Protein AF-A0A3C0U6J9-F1 (afdb_monomer)

Sequence (118 aa):
SAQNDAQARVYGFDSRINGEFVQGTDSWFTFSLFNAQERILDNEDWFARPSDTRYNFAVYFQDYLPKDPSVRMSLTLMVSGGFPFGPDGTGDGIALPEQRVFRAPPYRRADIGFIKVM

Structure (mmCIF, N/CA/C/O backbone):
data_AF-A0A3C0U6J9-F1
#
_entry.id   AF-A0A3C0U6J9-F1
#
loop_
_atom_site.group_PDB
_atom_site.id
_atom_site.type_symbol
_atom_site.label_atom_id
_atom_site.label_alt_id
_atom_site.label_comp_id
_atom_site.label_asym_id
_atom_site.label_entity_id
_atom_site.label_seq_id
_atom_site.pdbx_PDB_ins_code
_atom_site.Cartn_x
_atom_site.Cartn_y
_atom_site.Cartn_z
_atom_site.occupancy
_atom_site.B_iso_or_equiv
_atom_site.auth_seq_id
_atom_site.auth_comp_id
_atom_site.auth_asym_id
_atom_site.auth_atom_id
_atom_site.pdbx_PDB_model_num
ATOM 1 N N . SER A 1 1 ? 27.346 -14.708 -18.385 1.00 47.72 1 SER A N 1
ATOM 2 C CA . SER A 1 1 ? 27.543 -13.565 -17.469 1.00 47.72 1 SER A CA 1
ATOM 3 C C . SER A 1 1 ? 26.217 -12.841 -17.346 1.00 47.72 1 SER A C 1
ATOM 5 O O . SER A 1 1 ? 25.531 -12.732 -18.350 1.00 47.72 1 SER A O 1
ATOM 7 N N . ALA A 1 2 ? 25.819 -12.404 -16.151 1.00 52.16 2 ALA A N 1
ATOM 8 C CA . ALA A 1 2 ? 24.679 -11.498 -16.004 1.00 52.16 2 ALA A CA 1
ATOM 9 C C . ALA A 1 2 ? 25.207 -10.064 -16.136 1.00 52.16 2 ALA A C 1
ATOM 11 O O . ALA A 1 2 ? 26.132 -9.696 -15.410 1.00 52.16 2 ALA A O 1
ATOM 12 N N . GLN A 1 3 ? 24.691 -9.304 -17.098 1.00 74.88 3 GLN A N 1
ATOM 13 C CA . GLN A 1 3 ? 25.006 -7.887 -17.265 1.00 74.88 3 GLN A CA 1
ATOM 14 C C . GLN A 1 3 ? 23.917 -7.052 -16.577 1.00 74.88 3 GLN A C 1
ATOM 16 O O . GLN A 1 3 ? 22.768 -7.479 -16.455 1.00 74.88 3 GLN A O 1
ATOM 21 N N . ASN A 1 4 ? 24.309 -5.913 -16.005 1.00 80.31 4 ASN A N 1
ATOM 22 C CA . ASN A 1 4 ? 23.374 -4.996 -15.363 1.00 80.31 4 ASN A CA 1
ATOM 23 C C . ASN A 1 4 ? 22.830 -4.030 -16.418 1.00 80.31 4 ASN A C 1
ATOM 25 O O . ASN A 1 4 ? 23.408 -2.965 -16.621 1.00 80.31 4 ASN A O 1
ATOM 29 N N . ASP A 1 5 ? 21.735 -4.423 -17.065 1.00 86.56 5 ASP A N 1
ATOM 30 C CA . ASP A 1 5 ? 21.223 -3.754 -18.269 1.00 86.56 5 ASP A CA 1
ATOM 31 C C . ASP A 1 5 ? 19.989 -2.878 -18.001 1.00 86.56 5 ASP A C 1
ATOM 33 O O . ASP A 1 5 ? 19.292 -2.475 -18.931 1.00 86.56 5 ASP A O 1
ATOM 37 N N . ALA A 1 6 ? 19.690 -2.562 -16.735 1.00 88.12 6 ALA A N 1
ATOM 38 C CA . ALA A 1 6 ? 18.518 -1.768 -16.375 1.00 88.12 6 ALA A CA 1
ATOM 39 C C . ALA A 1 6 ? 18.773 -0.778 -15.230 1.00 88.12 6 ALA A C 1
ATOM 41 O O . ALA A 1 6 ? 19.563 -1.014 -14.317 1.00 88.12 6 ALA A O 1
ATOM 42 N N . GLN A 1 7 ? 18.034 0.332 -15.247 1.00 93.12 7 GLN A N 1
ATOM 43 C CA . GLN A 1 7 ? 18.007 1.331 -14.182 1.00 93.12 7 GLN A CA 1
ATOM 44 C C . GLN A 1 7 ? 16.586 1.471 -13.632 1.00 93.12 7 GLN A C 1
ATOM 46 O O . GLN A 1 7 ? 15.626 1.558 -14.394 1.00 93.12 7 GLN A O 1
ATOM 51 N N . ALA A 1 8 ? 16.445 1.541 -12.307 1.00 93.56 8 ALA A N 1
ATOM 52 C CA . ALA A 1 8 ? 15.163 1.736 -11.634 1.00 93.56 8 ALA A CA 1
ATOM 53 C C . ALA A 1 8 ? 15.136 3.046 -10.838 1.00 93.56 8 ALA A C 1
ATOM 55 O O . ALA A 1 8 ? 16.164 3.497 -10.330 1.00 93.56 8 ALA A O 1
ATOM 56 N N . ARG A 1 9 ? 13.946 3.642 -10.704 1.00 95.56 9 ARG A N 1
ATOM 57 C CA . ARG A 1 9 ? 13.698 4.796 -9.831 1.00 95.56 9 ARG A CA 1
ATOM 58 C C . ARG A 1 9 ? 12.346 4.683 -9.141 1.00 95.56 9 ARG A C 1
ATOM 60 O O . ARG A 1 9 ? 11.375 4.207 -9.731 1.00 95.56 9 ARG A O 1
ATOM 67 N N . VAL A 1 10 ? 12.288 5.161 -7.903 1.00 97.50 10 VAL A N 1
ATOM 68 C CA . VAL A 1 10 ? 11.056 5.254 -7.119 1.00 97.50 10 VAL A CA 1
ATOM 69 C C . VAL A 1 10 ? 11.006 6.624 -6.466 1.00 97.50 10 VAL A C 1
ATOM 71 O O . VAL A 1 10 ? 12.003 7.081 -5.911 1.00 97.50 10 VAL A O 1
ATOM 74 N N . TYR A 1 11 ? 9.859 7.282 -6.545 1.00 97.81 11 TYR A N 1
ATOM 75 C CA . TYR A 1 11 ? 9.621 8.564 -5.892 1.00 97.81 11 TYR A CA 1
ATOM 76 C C . TYR A 1 11 ? 8.159 8.654 -5.466 1.00 97.81 11 TYR A C 1
ATOM 78 O O . TYR A 1 11 ? 7.286 8.049 -6.087 1.00 97.81 11 TYR A O 1
ATOM 86 N N . GLY A 1 12 ? 7.881 9.392 -4.396 1.00 97.50 12 GLY A N 1
ATOM 87 C CA . GLY A 1 12 ? 6.530 9.496 -3.866 1.00 97.50 12 GLY A CA 1
ATOM 88 C C . GLY A 1 12 ? 6.460 10.142 -2.492 1.00 97.50 12 GLY A C 1
ATOM 89 O O . GLY A 1 12 ? 7.460 10.607 -1.948 1.00 97.50 12 GLY A O 1
ATOM 90 N N . PHE A 1 13 ? 5.249 10.140 -1.956 1.00 98.12 13 PHE A N 1
ATOM 91 C CA . PHE A 1 13 ? 4.894 10.539 -0.609 1.00 98.12 13 PHE A CA 1
ATOM 92 C C . PHE A 1 13 ? 4.379 9.320 0.158 1.00 98.12 13 PHE A C 1
ATOM 94 O O . PHE A 1 13 ? 3.562 8.559 -0.361 1.00 98.12 13 PHE A O 1
ATOM 101 N N . ASP A 1 14 ? 4.830 9.161 1.395 1.00 97.31 14 ASP A N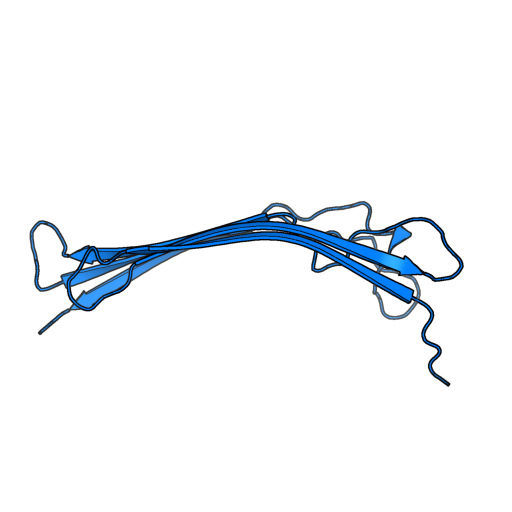 1
ATOM 102 C CA . ASP A 1 14 ? 4.374 8.119 2.308 1.00 97.31 14 ASP A CA 1
ATOM 103 C C . ASP A 1 14 ? 4.192 8.718 3.700 1.00 97.31 14 ASP A C 1
ATOM 105 O O . ASP A 1 14 ? 5.052 9.455 4.189 1.00 97.31 14 ASP A O 1
ATOM 109 N N . SER A 1 15 ? 3.047 8.449 4.320 1.00 97.88 15 SER A N 1
ATOM 110 C CA . SER A 1 15 ? 2.728 8.958 5.646 1.00 97.88 15 SER A CA 1
ATOM 111 C C . SER A 1 15 ? 1.909 7.959 6.449 1.00 97.88 15 SER A C 1
ATOM 113 O O . SER A 1 15 ? 1.004 7.293 5.937 1.00 97.88 15 SER A O 1
ATOM 115 N N . ARG A 1 16 ? 2.204 7.911 7.749 1.00 97.31 16 ARG A N 1
ATOM 116 C CA . ARG A 1 16 ? 1.438 7.196 8.764 1.00 97.31 16 ARG A CA 1
ATOM 117 C C . ARG A 1 16 ? 1.148 8.129 9.928 1.00 97.31 16 ARG A C 1
ATOM 119 O O . ARG A 1 16 ? 2.059 8.750 10.470 1.00 97.31 16 ARG A O 1
ATOM 126 N N . ILE A 1 17 ? -0.108 8.157 10.345 1.00 96.44 17 ILE A N 1
ATOM 127 C CA . ILE A 1 17 ? -0.562 8.830 11.559 1.00 96.44 17 ILE A CA 1
ATOM 128 C C . ILE A 1 17 ? -1.062 7.751 12.514 1.00 96.44 17 ILE A C 1
ATOM 130 O O . ILE A 1 17 ? -1.817 6.870 12.105 1.00 96.44 17 ILE A O 1
ATOM 134 N N . ASN A 1 18 ? -0.637 7.817 13.772 1.00 95.81 18 ASN A N 1
ATOM 135 C CA . ASN A 1 18 ? -1.078 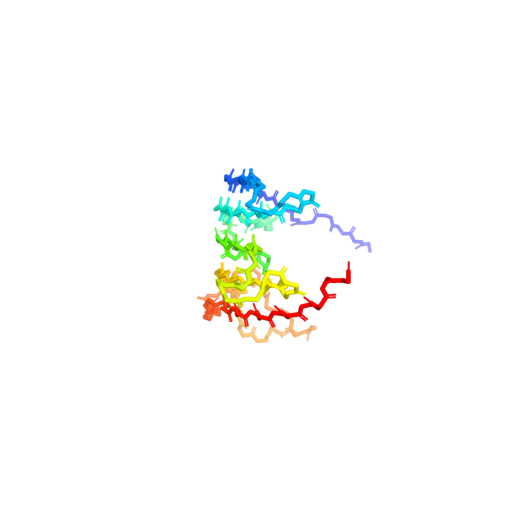6.907 14.826 1.00 95.81 18 ASN A CA 1
ATOM 136 C C . ASN A 1 18 ? -1.915 7.683 15.847 1.00 95.81 18 ASN A C 1
ATOM 138 O O . ASN A 1 18 ? -1.680 8.873 16.067 1.00 95.81 18 ASN A O 1
ATOM 142 N N . GLY A 1 19 ? -2.881 7.008 16.457 1.00 92.25 19 GLY A N 1
ATOM 143 C CA . GLY A 1 19 ? -3.731 7.557 17.503 1.00 92.25 19 GLY A CA 1
ATOM 144 C C . GLY A 1 19 ? -4.233 6.462 18.433 1.00 92.25 19 GLY A C 1
ATOM 145 O O . GLY A 1 19 ? -4.471 5.331 18.015 1.00 92.25 19 GLY A O 1
ATOM 146 N N . GLU A 1 20 ? -4.409 6.812 19.697 1.00 92.25 20 GLU A N 1
ATOM 147 C CA . GLU A 1 20 ? -4.858 5.907 20.748 1.00 92.25 20 GLU A CA 1
ATOM 148 C C . GLU A 1 20 ? -6.321 6.230 21.082 1.00 92.25 20 GLU A C 1
ATOM 150 O O . GLU A 1 20 ? -6.612 7.198 21.782 1.00 92.25 20 GLU A O 1
ATOM 155 N N . PHE A 1 21 ? -7.256 5.454 20.528 1.00 84.06 21 PHE A N 1
ATOM 156 C CA . PHE A 1 21 ? -8.696 5.591 20.818 1.00 84.06 21 PHE A CA 1
ATOM 157 C C . PHE A 1 21 ? -9.134 4.684 21.973 1.00 84.06 21 PHE A C 1
ATOM 159 O O . PHE A 1 21 ? -10.101 4.973 22.672 1.00 84.06 21 PHE A O 1
ATOM 166 N N . VAL A 1 22 ? -8.377 3.609 22.202 1.00 81.62 22 VAL A N 1
ATOM 167 C CA . VAL A 1 22 ? -8.500 2.697 23.337 1.00 81.62 22 VAL A CA 1
ATOM 168 C C . VAL A 1 22 ? -7.177 2.707 24.078 1.00 81.62 22 VAL A C 1
ATOM 170 O O . VAL A 1 22 ? -6.133 2.497 23.465 1.00 81.62 22 VAL A O 1
ATOM 173 N N . GLN A 1 23 ? -7.224 2.908 25.395 1.00 79.94 23 GLN A N 1
ATOM 174 C CA . GLN A 1 23 ? -6.010 3.013 26.194 1.00 79.94 23 GLN A CA 1
ATOM 175 C C . GLN A 1 23 ? -5.119 1.765 26.052 1.00 79.94 23 GLN A C 1
ATOM 177 O O . GLN A 1 23 ? -5.587 0.629 26.177 1.00 79.94 23 GLN A O 1
ATOM 182 N N . GLY A 1 24 ? -3.831 1.984 25.799 1.00 80.50 24 GLY A N 1
ATOM 183 C CA . GLY A 1 24 ? -2.819 0.960 25.571 1.00 80.50 24 GLY A CA 1
ATOM 184 C C . GLY A 1 24 ? -2.943 0.258 24.220 1.00 80.50 24 GLY A C 1
ATOM 185 O O . GLY A 1 24 ? -2.490 -0.879 24.087 1.00 80.50 24 GLY A O 1
ATOM 186 N N . THR A 1 25 ? -3.629 0.846 23.237 1.00 85.06 25 THR A N 1
ATOM 187 C CA . THR A 1 25 ? -3.882 0.206 21.942 1.00 85.06 25 THR A CA 1
ATOM 188 C C . THR A 1 25 ? -3.845 1.206 20.785 1.00 85.06 25 THR A C 1
ATOM 190 O O . THR A 1 25 ? -4.685 2.098 20.677 1.00 85.06 25 THR A O 1
ATOM 193 N N . ASP A 1 26 ? -2.909 0.990 19.859 1.00 89.31 26 ASP A N 1
ATOM 194 C CA . ASP A 1 26 ? -2.730 1.861 18.700 1.00 89.31 26 ASP A CA 1
ATOM 195 C C . ASP A 1 26 ? -3.765 1.593 17.601 1.00 89.31 26 ASP A C 1
ATOM 197 O O . ASP A 1 26 ? -4.010 0.456 17.176 1.00 89.31 26 ASP A O 1
ATOM 201 N N . SER A 1 27 ? -4.334 2.680 17.094 1.00 95.06 27 SER A N 1
ATOM 202 C CA . SER A 1 27 ? -4.960 2.762 15.778 1.00 95.06 27 SER A CA 1
ATOM 203 C C . SER A 1 27 ? -4.059 3.565 14.850 1.00 95.06 27 SER A C 1
ATOM 205 O O . SER A 1 27 ? -3.329 4.458 15.284 1.00 95.06 27 SER A O 1
ATOM 207 N N . TRP A 1 28 ? -4.107 3.271 13.557 1.00 96.31 28 TRP A N 1
ATOM 208 C CA . TRP A 1 28 ? -3.283 3.963 12.580 1.00 96.31 28 TRP A CA 1
ATOM 209 C C . TRP A 1 28 ? -4.005 4.180 11.260 1.00 96.31 28 TRP A C 1
ATOM 211 O O . TRP A 1 28 ? -4.871 3.416 10.838 1.00 96.31 28 TRP A O 1
ATOM 221 N N . PHE A 1 29 ? -3.595 5.245 10.591 1.00 97.00 29 PHE A N 1
ATOM 222 C CA . PHE A 1 29 ? -4.016 5.617 9.256 1.00 97.00 29 PHE A CA 1
ATOM 223 C C . PHE A 1 29 ? -2.767 5.791 8.397 1.00 97.00 29 PHE A C 1
ATOM 225 O O . PHE A 1 29 ? -1.842 6.506 8.785 1.00 97.00 29 PHE A O 1
ATOM 232 N N . THR A 1 30 ? -2.725 5.143 7.238 1.00 97.81 30 THR A N 1
ATOM 233 C CA . THR A 1 30 ? -1.635 5.273 6.268 1.00 97.81 30 THR A CA 1
ATOM 234 C C . THR A 1 30 ? -2.143 5.754 4.928 1.00 97.81 30 THR A C 1
ATOM 236 O O . THR A 1 30 ? -3.158 5.266 4.425 1.00 97.81 30 THR A O 1
ATOM 239 N N . PHE A 1 31 ? -1.367 6.646 4.324 1.00 97.38 31 PHE A N 1
ATOM 240 C CA . PHE A 1 31 ? -1.550 7.096 2.958 1.00 97.38 31 PHE A CA 1
ATOM 241 C C . PHE A 1 31 ? -0.201 7.153 2.240 1.00 97.38 31 PHE A C 1
ATOM 243 O O . PHE A 1 31 ? 0.727 7.822 2.695 1.00 97.38 31 PHE A O 1
ATOM 250 N N . SER A 1 32 ? -0.138 6.495 1.089 1.00 98.00 32 SER A N 1
ATOM 251 C CA . SER A 1 32 ? 1.027 6.452 0.214 1.00 98.00 32 SER A CA 1
ATOM 252 C C . SER A 1 32 ? 0.603 6.776 -1.216 1.00 98.00 32 SER A C 1
ATOM 254 O O . SER A 1 32 ? -0.389 6.240 -1.715 1.00 98.00 32 SER A O 1
ATOM 256 N N . LEU A 1 33 ? 1.386 7.603 -1.901 1.00 97.94 33 LEU A N 1
ATOM 257 C CA . LEU A 1 33 ? 1.277 7.895 -3.328 1.00 97.94 33 LEU A CA 1
ATOM 258 C C . LEU A 1 33 ? 2.684 7.864 -3.923 1.00 97.94 33 LEU A C 1
ATOM 260 O O . LEU A 1 33 ? 3.528 8.665 -3.538 1.00 97.94 33 LEU A O 1
ATOM 264 N N . PHE A 1 34 ? 2.959 6.960 -4.853 1.00 97.62 34 PHE A N 1
ATOM 265 C CA . PHE A 1 34 ? 4.306 6.779 -5.388 1.00 97.62 34 PHE A CA 1
ATOM 266 C C . PHE A 1 34 ? 4.295 6.329 -6.844 1.00 97.62 34 PHE A C 1
ATOM 268 O O . PHE A 1 34 ? 3.294 5.847 -7.361 1.00 97.62 34 PHE A O 1
ATOM 275 N N . ASN A 1 35 ? 5.437 6.465 -7.505 1.00 97.31 35 ASN A N 1
ATOM 276 C CA . ASN A 1 35 ? 5.697 5.882 -8.808 1.00 97.31 35 ASN A CA 1
ATOM 277 C C . ASN A 1 35 ? 6.945 5.015 -8.727 1.00 97.31 35 ASN A C 1
ATOM 279 O O . ASN A 1 35 ? 7.992 5.481 -8.283 1.00 97.31 35 ASN A O 1
ATOM 283 N N . ALA A 1 36 ? 6.834 3.769 -9.183 1.00 96.69 36 ALA A N 1
ATOM 284 C CA . ALA A 1 36 ? 7.966 2.862 -9.338 1.00 96.69 36 ALA A CA 1
ATOM 285 C C . ALA A 1 36 ? 8.188 2.545 -10.821 1.00 96.69 36 ALA A C 1
ATOM 287 O O . ALA A 1 36 ? 7.315 1.990 -11.490 1.00 96.69 36 ALA A O 1
ATOM 288 N N . GLN A 1 37 ? 9.359 2.895 -11.346 1.00 95.62 37 GLN A N 1
ATOM 289 C CA . GLN A 1 37 ? 9.663 2.772 -12.769 1.00 95.62 37 GLN A CA 1
ATOM 290 C C . GLN A 1 37 ? 11.010 2.095 -13.007 1.00 95.62 37 GLN A C 1
ATOM 292 O O . GLN A 1 37 ? 11.918 2.173 -12.179 1.00 95.62 37 GLN A O 1
ATOM 297 N N . GLU A 1 38 ? 11.145 1.470 -14.169 1.00 93.56 38 GLU A N 1
ATOM 298 C CA . GLU A 1 38 ? 12.402 0.951 -14.701 1.00 93.56 38 GLU A CA 1
ATOM 299 C C . GLU A 1 38 ? 12.582 1.317 -16.165 1.00 93.56 38 GLU A C 1
ATOM 301 O O . GLU A 1 38 ? 11.607 1.555 -16.875 1.00 93.56 38 GLU A O 1
ATOM 306 N N . ARG A 1 39 ? 13.834 1.319 -16.607 1.00 91.50 39 ARG A N 1
ATOM 307 C CA . ARG A 1 39 ? 14.211 1.395 -18.013 1.00 91.50 39 ARG A CA 1
ATOM 308 C C . ARG A 1 39 ? 15.361 0.441 -18.301 1.00 91.50 39 ARG A C 1
ATOM 310 O O . ARG A 1 39 ? 16.195 0.204 -17.426 1.00 91.50 39 ARG A O 1
ATOM 317 N N . ILE A 1 40 ? 15.407 -0.068 -19.522 1.00 89.25 40 ILE A N 1
ATOM 318 C CA . ILE A 1 40 ? 16.559 -0.799 -20.064 1.00 89.25 40 ILE A CA 1
ATOM 319 C C . ILE A 1 40 ? 17.606 0.248 -20.475 1.00 89.25 40 ILE A C 1
ATOM 321 O O . ILE A 1 40 ? 17.219 1.308 -20.953 1.00 89.25 40 ILE A O 1
ATOM 325 N N . LEU A 1 41 ? 18.905 0.014 -20.256 1.00 85.81 41 LEU A N 1
ATOM 326 C CA . LEU A 1 41 ? 19.948 1.042 -20.447 1.00 85.81 41 LEU A CA 1
ATOM 327 C C . LEU A 1 41 ? 20.034 1.584 -21.886 1.00 85.81 41 LEU A C 1
ATOM 329 O O . LEU A 1 41 ? 20.346 2.761 -22.056 1.00 85.81 41 LEU A O 1
ATOM 333 N N . ASP A 1 42 ? 19.688 0.767 -22.882 1.00 83.94 42 ASP A N 1
ATOM 334 C CA . ASP A 1 42 ? 19.639 1.148 -24.303 1.00 83.94 42 ASP A CA 1
ATOM 335 C C . ASP A 1 42 ? 18.311 1.819 -24.714 1.00 83.94 42 ASP A C 1
ATOM 337 O O . ASP A 1 42 ? 18.102 2.133 -25.885 1.00 83.94 42 ASP A O 1
ATOM 341 N N . ASN A 1 43 ? 17.398 2.036 -23.761 1.00 81.88 43 ASN A N 1
ATOM 342 C CA . ASN A 1 43 ? 16.107 2.684 -23.964 1.00 81.88 43 ASN A CA 1
ATOM 343 C C . ASN A 1 43 ? 15.977 3.937 -23.069 1.00 81.88 43 ASN A C 1
ATOM 345 O O . ASN A 1 43 ? 16.368 3.958 -21.898 1.00 81.88 43 ASN A O 1
ATOM 349 N N . GLU A 1 44 ? 15.414 5.014 -23.615 1.00 85.31 44 GLU A N 1
ATOM 350 C CA . GLU A 1 44 ? 15.149 6.246 -22.863 1.00 85.31 44 GLU A CA 1
ATOM 351 C C . GLU A 1 44 ? 13.821 6.198 -22.088 1.00 85.31 44 GLU A C 1
ATOM 353 O O . GLU A 1 44 ? 13.660 6.916 -21.094 1.00 85.31 44 GLU A O 1
ATOM 358 N N . ASP A 1 45 ? 12.898 5.320 -22.490 1.00 91.81 45 ASP A N 1
ATOM 359 C CA . ASP A 1 45 ? 11.558 5.224 -21.922 1.00 91.81 45 ASP A CA 1
ATOM 360 C C . ASP A 1 45 ? 11.535 4.552 -20.543 1.00 91.81 45 ASP A C 1
ATOM 362 O O . ASP A 1 45 ? 12.194 3.543 -20.285 1.00 91.81 45 ASP A O 1
ATOM 366 N N . TRP A 1 46 ? 10.708 5.104 -19.650 1.00 93.69 46 TRP A N 1
ATOM 367 C CA . TRP A 1 46 ? 10.476 4.573 -18.307 1.00 93.69 46 TRP A CA 1
ATOM 368 C C . TRP A 1 46 ? 9.145 3.835 -18.230 1.00 93.69 46 TRP A C 1
ATOM 370 O O . TRP A 1 46 ? 8.073 4.428 -18.362 1.00 93.69 46 TRP A O 1
ATOM 380 N N . PHE A 1 47 ? 9.209 2.557 -17.888 1.00 93.62 47 PHE A N 1
ATOM 381 C CA . PHE A 1 47 ? 8.057 1.677 -17.765 1.00 93.62 47 PHE A CA 1
ATOM 382 C C . PHE A 1 47 ? 7.716 1.416 -16.303 1.00 93.62 47 PHE A C 1
ATOM 384 O O . PHE A 1 47 ? 8.586 1.358 -15.434 1.00 93.62 47 PHE A O 1
ATOM 391 N N . ALA A 1 48 ? 6.427 1.258 -16.008 1.00 94.00 48 ALA A N 1
ATOM 392 C CA . ALA A 1 48 ? 5.975 0.979 -14.652 1.00 94.00 48 ALA A CA 1
ATOM 393 C C . ALA A 1 48 ? 6.417 -0.426 -14.210 1.00 94.00 48 ALA A C 1
ATOM 395 O O . ALA A 1 48 ? 6.188 -1.417 -14.911 1.00 94.00 48 ALA A O 1
ATOM 396 N N . ARG A 1 49 ? 7.026 -0.523 -13.026 1.00 93.19 49 ARG A N 1
ATOM 397 C CA . ARG A 1 49 ? 7.393 -1.803 -12.399 1.00 93.19 49 ARG A CA 1
ATOM 398 C C . ARG A 1 49 ? 6.138 -2.581 -11.990 1.00 93.19 49 ARG A C 1
ATOM 400 O O . ARG A 1 49 ? 5.151 -1.946 -11.632 1.00 93.19 49 ARG A O 1
ATOM 407 N N . PRO A 1 50 ? 6.170 -3.922 -11.881 1.00 91.25 50 PRO A N 1
ATOM 408 C CA . PRO A 1 50 ? 5.039 -4.679 -11.329 1.00 91.25 50 PRO A CA 1
ATOM 409 C C . PRO A 1 50 ? 4.688 -4.266 -9.887 1.00 91.25 50 PRO A C 1
ATOM 411 O O . PRO A 1 50 ? 3.564 -4.439 -9.440 1.00 91.25 50 PRO A O 1
ATOM 414 N N . SER A 1 51 ? 5.633 -3.665 -9.158 1.00 92.88 51 SER A N 1
ATOM 415 C CA . SER A 1 51 ? 5.424 -3.094 -7.823 1.00 92.88 51 SER A CA 1
ATOM 416 C C . SER A 1 51 ? 4.793 -1.692 -7.821 1.00 92.88 51 SER A C 1
ATOM 418 O O . SER A 1 51 ? 4.545 -1.141 -6.752 1.00 92.88 51 SER A O 1
ATOM 420 N N . ASP A 1 52 ? 4.565 -1.075 -8.983 1.00 95.94 52 ASP A N 1
ATOM 421 C CA . ASP A 1 52 ? 3.954 0.250 -9.106 1.00 95.94 52 ASP A CA 1
ATOM 422 C C . ASP A 1 52 ? 2.445 0.165 -8.879 1.00 95.94 52 ASP A C 1
ATOM 424 O O . ASP A 1 52 ? 1.679 0.140 -9.835 1.00 95.94 52 ASP A O 1
ATOM 428 N N . THR A 1 53 ? 1.978 0.127 -7.631 1.00 95.81 53 THR A N 1
ATOM 429 C CA . THR A 1 53 ? 0.532 0.189 -7.335 1.00 95.81 53 THR A CA 1
ATOM 430 C C . THR A 1 53 ? -0.016 1.616 -7.340 1.00 95.81 53 THR A C 1
ATOM 432 O O . THR A 1 53 ? -1.223 1.807 -7.231 1.00 95.81 53 THR A O 1
ATOM 435 N N . ARG A 1 54 ? 0.841 2.629 -7.521 1.00 96.19 54 ARG A N 1
ATOM 436 C CA . ARG A 1 54 ? 0.556 4.076 -7.513 1.00 96.19 54 ARG A CA 1
ATOM 437 C C . ARG A 1 54 ? 0.111 4.658 -6.182 1.00 96.19 54 ARG A C 1
ATOM 439 O O . ARG A 1 54 ? 0.548 5.745 -5.832 1.00 96.19 54 ARG A O 1
ATOM 446 N N . TYR A 1 55 ? -0.764 3.979 -5.456 1.00 97.56 55 TYR A N 1
ATOM 447 C CA . TYR A 1 55 ? -1.268 4.447 -4.175 1.00 97.56 55 TYR A CA 1
ATOM 448 C C . TYR A 1 55 ? -1.580 3.291 -3.229 1.00 97.56 55 TYR A C 1
ATOM 450 O O . TYR A 1 55 ? -1.886 2.176 -3.661 1.00 97.56 55 TYR A O 1
ATOM 458 N N . ASN A 1 56 ? -1.544 3.587 -1.935 1.00 97.50 56 ASN A N 1
ATOM 459 C CA . ASN A 1 56 ? -1.993 2.707 -0.867 1.00 97.50 56 ASN A CA 1
ATOM 460 C C . ASN A 1 56 ? -2.675 3.544 0.220 1.00 97.50 56 ASN A C 1
ATOM 462 O O . ASN A 1 56 ? -2.131 4.542 0.684 1.00 97.50 56 ASN A O 1
ATOM 466 N N . PHE A 1 57 ? -3.874 3.136 0.610 1.00 97.88 57 PHE A N 1
ATOM 467 C CA . PHE A 1 57 ? -4.598 3.661 1.753 1.00 97.88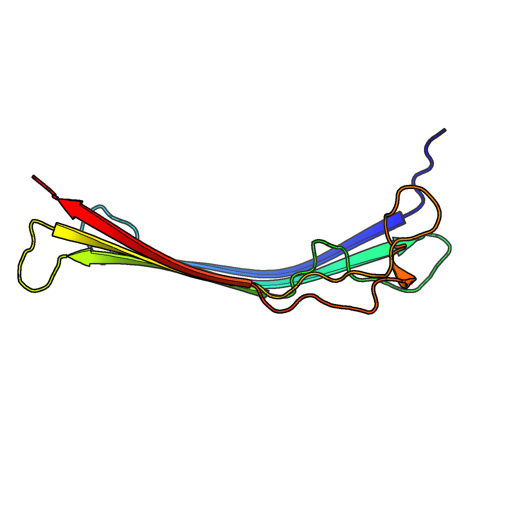 57 PHE A CA 1
ATOM 468 C C . PHE A 1 57 ? -4.916 2.496 2.674 1.00 97.88 57 PHE A C 1
ATOM 470 O O . PHE A 1 57 ? -5.508 1.508 2.235 1.00 97.88 57 PHE A O 1
ATOM 477 N N . ALA A 1 58 ? -4.583 2.620 3.952 1.00 97.75 58 ALA A N 1
ATOM 478 C CA . ALA A 1 58 ? -5.006 1.635 4.928 1.00 97.75 58 ALA A CA 1
ATOM 479 C C . ALA A 1 58 ? -5.345 2.285 6.264 1.00 97.75 58 ALA A C 1
ATOM 481 O O . ALA A 1 58 ? -4.750 3.280 6.675 1.00 97.75 58 ALA A O 1
ATOM 482 N N . VAL A 1 59 ? -6.342 1.717 6.923 1.00 97.62 59 VAL A N 1
ATOM 483 C CA . VAL A 1 59 ? -6.829 2.145 8.227 1.00 97.62 59 VAL A CA 1
ATOM 484 C C . VAL A 1 59 ? -6.883 0.923 9.109 1.00 97.62 59 VAL A C 1
ATOM 486 O O . VAL A 1 59 ? -7.419 -0.107 8.705 1.00 97.62 59 VAL A O 1
ATOM 489 N N . TYR A 1 60 ? -6.366 1.056 10.316 1.00 96.81 60 TYR A N 1
ATOM 490 C CA . TYR A 1 60 ? -6.568 0.109 11.388 1.00 96.81 60 TYR A CA 1
ATOM 491 C C . TYR A 1 60 ? -7.116 0.865 12.585 1.00 96.81 60 TYR A C 1
ATOM 493 O O . TYR A 1 60 ? -6.466 1.768 13.107 1.00 96.81 60 TYR A O 1
ATOM 501 N N . PHE A 1 61 ? -8.329 0.520 12.985 1.00 95.62 61 PHE A N 1
ATOM 502 C CA . PHE A 1 61 ? -9.063 1.202 14.034 1.00 95.62 61 PHE A CA 1
ATOM 503 C C . PHE A 1 61 ? -9.507 0.203 15.092 1.00 95.62 61 PHE A C 1
ATOM 505 O O . PHE A 1 61 ? -9.949 -0.897 14.760 1.00 95.62 61 PHE A O 1
ATOM 512 N N . GLN A 1 62 ? -9.392 0.586 16.359 1.00 93.69 62 GLN A N 1
ATOM 513 C CA . GLN A 1 62 ? -9.818 -0.233 17.486 1.00 93.69 62 GLN A CA 1
ATOM 514 C C . GLN A 1 62 ? -10.669 0.581 18.452 1.00 93.69 62 GLN A C 1
ATOM 516 O O . GLN A 1 62 ? -10.287 1.689 18.820 1.00 93.69 62 GLN A O 1
ATOM 521 N N . ASP A 1 63 ? -11.792 0.002 18.875 1.00 92.38 63 ASP A N 1
ATOM 522 C CA . ASP A 1 63 ? -12.713 0.613 19.838 1.00 92.38 63 ASP A CA 1
ATOM 523 C C . ASP A 1 63 ? -13.416 -0.446 20.700 1.00 92.38 63 ASP A C 1
ATOM 525 O O . ASP A 1 63 ? -13.486 -1.625 20.337 1.00 92.38 63 ASP A O 1
ATOM 529 N N . TYR A 1 64 ? -13.937 -0.035 21.852 1.00 92.00 64 TYR A N 1
ATOM 530 C CA . TYR A 1 64 ? -14.823 -0.852 22.673 1.00 92.00 64 TYR A CA 1
ATOM 531 C C . TYR A 1 64 ? -16.243 -0.852 22.104 1.00 92.00 64 TYR A C 1
ATOM 533 O O . TYR A 1 64 ? -16.712 0.142 21.549 1.00 92.00 64 TYR A O 1
ATOM 541 N N . LEU A 1 65 ? -16.975 -1.960 22.259 1.00 90.12 65 LEU A N 1
ATOM 542 C CA . LEU A 1 65 ? -18.377 -1.968 21.852 1.00 90.12 65 LEU A CA 1
ATOM 543 C C . LEU A 1 65 ? -19.198 -1.012 22.737 1.00 90.12 65 LEU A C 1
ATOM 545 O O . LEU A 1 65 ? -19.131 -1.122 23.963 1.00 90.12 65 LEU A O 1
ATOM 549 N N . PRO A 1 66 ? -20.067 -0.155 22.159 1.00 84.69 66 PRO A N 1
ATOM 550 C CA . PRO A 1 66 ? -20.791 0.877 22.913 1.00 84.69 66 PRO A CA 1
ATOM 551 C C . PRO A 1 66 ? -21.628 0.373 24.099 1.00 84.69 66 PRO A C 1
ATOM 553 O O . PRO A 1 66 ? -21.941 1.141 25.003 1.00 84.69 66 PRO A O 1
ATOM 556 N N . LYS A 1 67 ? -22.041 -0.901 24.082 1.00 88.19 67 LYS A N 1
ATOM 557 C CA . LYS A 1 67 ? -22.871 -1.531 25.125 1.00 88.19 67 LYS A CA 1
ATOM 558 C C . LYS A 1 67 ? -22.158 -2.644 25.896 1.00 88.19 67 LYS A C 1
ATOM 560 O O . LYS A 1 67 ? -22.737 -3.167 26.841 1.00 88.19 67 LYS A O 1
ATOM 565 N N . ASP A 1 68 ? -20.943 -3.014 25.495 1.00 89.06 68 ASP A N 1
ATOM 566 C CA . ASP A 1 68 ? -20.141 -4.023 26.187 1.00 89.06 68 ASP A CA 1
ATOM 567 C C . ASP A 1 68 ? -18.647 -3.653 26.125 1.00 89.06 68 ASP A C 1
ATOM 569 O O . ASP A 1 68 ? -17.934 -4.096 25.221 1.00 89.06 68 ASP A O 1
ATOM 573 N N . PRO A 1 69 ? -18.148 -2.870 27.101 1.00 86.31 69 PRO A N 1
ATOM 574 C CA . PRO A 1 69 ? -16.737 -2.497 27.175 1.00 86.31 69 PRO A CA 1
ATOM 575 C C . PRO A 1 69 ? -15.782 -3.675 27.398 1.00 86.31 69 PRO A C 1
ATOM 577 O O . PRO A 1 69 ? -14.576 -3.521 27.244 1.00 86.31 69 PRO A O 1
ATOM 580 N N . SER A 1 70 ? -16.290 -4.863 27.742 1.00 91.12 70 SER A N 1
ATOM 581 C CA . SER A 1 70 ? -15.457 -6.067 27.833 1.00 91.12 70 SER A CA 1
ATOM 582 C C . SER A 1 70 ? -15.205 -6.713 26.467 1.00 91.12 70 SER A C 1
ATOM 584 O O . SER A 1 70 ? -14.508 -7.720 26.380 1.00 91.12 70 SER A O 1
ATOM 586 N N . VAL A 1 71 ? -15.743 -6.152 25.379 1.00 92.19 71 VAL A N 1
ATOM 587 C CA . VAL A 1 71 ? -15.439 -6.564 24.006 1.00 92.19 71 VAL A CA 1
ATOM 588 C C . VAL A 1 71 ? -14.790 -5.410 23.258 1.00 92.19 71 VAL A C 1
ATOM 590 O O . VAL A 1 71 ? -15.352 -4.320 23.138 1.00 92.19 71 VAL A O 1
ATOM 593 N N . ARG A 1 72 ? -13.612 -5.681 22.699 1.00 92.62 72 ARG A N 1
ATOM 594 C CA . ARG A 1 72 ? -12.910 -4.781 21.790 1.00 92.62 72 ARG A CA 1
ATOM 595 C C . ARG A 1 72 ? -13.111 -5.240 20.355 1.00 92.62 72 ARG A C 1
ATOM 597 O O . ARG A 1 72 ? -12.927 -6.418 20.049 1.00 92.62 72 ARG A O 1
ATOM 604 N N . MET A 1 73 ? -13.463 -4.305 19.487 1.00 93.31 73 MET A N 1
ATOM 605 C CA . MET A 1 73 ? -13.547 -4.500 18.048 1.00 93.31 73 MET A CA 1
ATOM 606 C C . MET A 1 73 ? -12.292 -3.938 17.380 1.00 93.31 73 MET A C 1
ATOM 608 O O . MET A 1 73 ? -11.828 -2.857 17.740 1.00 93.31 73 MET A O 1
ATOM 612 N N . SER A 1 74 ? -11.777 -4.644 16.378 1.00 95.25 74 SER A N 1
ATOM 613 C CA . SER A 1 74 ? -10.789 -4.122 15.438 1.00 95.25 74 SER A CA 1
ATOM 614 C C . SER A 1 74 ? -11.373 -4.079 14.029 1.00 95.25 74 SER A C 1
ATOM 616 O O . SER A 1 74 ? -12.057 -5.005 13.598 1.00 95.25 74 SER A O 1
ATOM 618 N N . LEU A 1 75 ? -11.114 -2.993 13.309 1.00 95.75 75 LEU A N 1
ATOM 619 C CA . LEU A 1 75 ? -11.503 -2.793 11.920 1.00 95.75 75 LEU A CA 1
ATOM 620 C C . LEU A 1 75 ? -10.251 -2.482 11.107 1.00 95.75 75 LEU A C 1
ATOM 622 O O . LEU A 1 75 ? -9.532 -1.533 11.414 1.00 95.75 75 LEU A O 1
ATOM 626 N N . THR A 1 76 ? -10.016 -3.254 10.0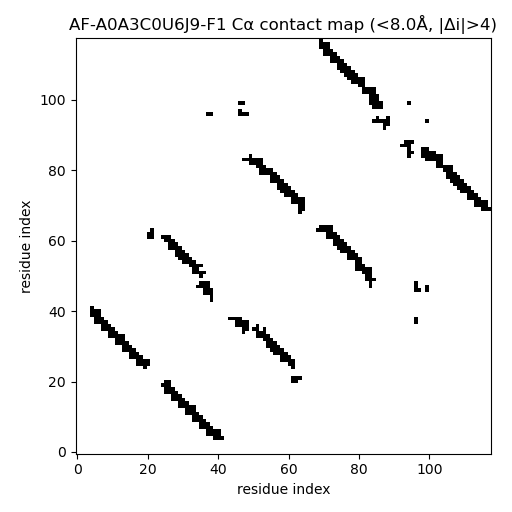51 1.00 97.56 76 THR A N 1
ATOM 627 C CA . THR A 1 76 ? -8.968 -2.974 9.067 1.00 97.56 76 THR A CA 1
ATOM 628 C C . THR A 1 76 ? -9.606 -2.692 7.721 1.00 97.56 76 THR A C 1
ATOM 630 O O . THR A 1 76 ? -10.397 -3.492 7.234 1.00 97.56 76 THR A O 1
ATOM 633 N N . LEU A 1 77 ? -9.252 -1.574 7.101 1.00 97.94 77 LEU A N 1
ATOM 634 C CA . LEU A 1 77 ? -9.636 -1.237 5.734 1.00 97.94 77 LEU A CA 1
ATOM 635 C C . LEU A 1 77 ? -8.365 -1.046 4.916 1.00 97.94 77 LEU A C 1
ATOM 637 O O . LEU A 1 77 ? -7.456 -0.353 5.360 1.00 97.94 77 LEU A O 1
ATOM 641 N N . MET A 1 78 ? -8.294 -1.634 3.724 1.00 98.00 78 MET A N 1
ATOM 642 C CA . MET A 1 78 ? -7.165 -1.465 2.809 1.00 98.00 78 MET A CA 1
ATOM 643 C C . MET A 1 78 ? -7.661 -1.218 1.391 1.00 98.00 78 MET A C 1
ATOM 645 O O . MET A 1 78 ? -8.529 -1.936 0.893 1.00 98.00 78 MET A O 1
ATOM 649 N N . VAL A 1 79 ? -7.077 -0.230 0.723 1.00 97.81 79 VAL A N 1
ATOM 650 C CA . VAL A 1 79 ? -7.298 0.080 -0.687 1.00 97.81 79 VAL A CA 1
ATOM 651 C C . VAL A 1 79 ? -5.944 0.356 -1.330 1.00 97.81 79 VAL A C 1
ATOM 653 O O . VAL A 1 79 ? -5.285 1.340 -1.011 1.00 97.81 79 VAL A O 1
ATOM 656 N N . SER A 1 80 ? -5.533 -0.493 -2.265 1.00 97.31 80 SER A N 1
ATOM 657 C CA . SER A 1 80 ? -4.286 -0.332 -3.019 1.00 97.31 80 SER A CA 1
ATOM 658 C C . SER A 1 80 ? -4.600 -0.246 -4.503 1.00 97.31 80 SER A C 1
ATOM 660 O O . SER A 1 80 ? -5.524 -0.907 -4.987 1.00 97.31 80 SER A O 1
ATOM 662 N N . GLY A 1 81 ? -3.871 0.583 -5.243 1.00 97.62 81 GLY A N 1
ATOM 663 C CA . GLY A 1 81 ? -4.038 0.629 -6.689 1.00 97.62 81 GLY A CA 1
ATOM 664 C C . GLY A 1 81 ? -3.594 -0.677 -7.346 1.00 97.62 81 GLY A C 1
ATOM 665 O O . GLY A 1 81 ? -2.898 -1.505 -6.761 1.00 97.62 81 GLY A O 1
ATOM 666 N N . GLY A 1 82 ? -4.050 -0.903 -8.574 1.00 95.56 82 GLY A N 1
ATOM 667 C CA . GLY A 1 82 ? -3.667 -2.105 -9.305 1.00 95.56 82 GLY A CA 1
ATOM 668 C C . GLY A 1 82 ? -2.239 -2.026 -9.824 1.00 95.56 82 GLY A C 1
ATOM 669 O O . GLY A 1 82 ? -1.745 -0.940 -10.136 1.00 95.56 82 GLY A O 1
ATOM 670 N N . PHE A 1 83 ? -1.594 -3.178 -9.963 1.00 93.69 83 PHE A N 1
ATOM 671 C CA . PHE A 1 83 ? -0.266 -3.295 -10.558 1.00 93.69 83 PHE A CA 1
ATOM 672 C C . PHE A 1 83 ? -0.337 -3.347 -12.094 1.00 93.69 83 PHE A C 1
ATOM 674 O O . PHE A 1 83 ? -1.342 -3.814 -12.646 1.00 93.69 83 PHE A O 1
ATOM 681 N N . PRO A 1 84 ? 0.693 -2.854 -12.804 1.00 93.62 84 PRO A N 1
ATOM 682 C CA . PRO A 1 84 ? 0.777 -2.977 -14.252 1.00 93.62 84 PRO A CA 1
ATOM 683 C C . PRO A 1 84 ? 1.105 -4.420 -14.658 1.00 93.62 84 PRO A C 1
ATOM 685 O O . PRO A 1 84 ? 1.910 -5.089 -14.010 1.00 93.62 84 PRO A O 1
ATOM 688 N N . PHE A 1 85 ? 0.504 -4.885 -15.747 1.00 90.69 85 PHE A N 1
ATOM 689 C CA . PHE A 1 85 ? 0.755 -6.203 -16.325 1.00 90.69 85 PHE A CA 1
ATOM 690 C C . PHE A 1 85 ? 0.628 -6.156 -17.853 1.00 90.69 85 PHE A C 1
ATOM 692 O O . PHE A 1 85 ? 0.103 -5.197 -18.422 1.00 90.69 85 PHE A O 1
ATOM 699 N N . GLY A 1 86 ? 1.150 -7.180 -18.518 1.00 86.69 86 GLY A N 1
ATOM 700 C CA . GLY A 1 86 ? 1.123 -7.333 -19.970 1.00 86.69 86 GLY A CA 1
ATOM 701 C C . GLY A 1 86 ? 0.738 -8.758 -20.363 1.00 86.69 86 GLY A C 1
ATOM 702 O O . GLY A 1 86 ? 0.541 -9.587 -19.474 1.00 86.69 86 GLY A O 1
ATOM 703 N N . PRO A 1 87 ? 0.606 -9.041 -21.667 1.00 81.44 87 PRO A N 1
ATOM 704 C CA . PRO A 1 87 ? 0.465 -10.411 -22.152 1.00 81.44 87 PRO A CA 1
ATOM 705 C C . PRO A 1 87 ? 1.680 -11.256 -21.743 1.00 81.44 87 PRO A C 1
ATOM 707 O O . PRO A 1 87 ? 2.776 -10.715 -21.579 1.00 81.44 87 PRO A O 1
ATOM 710 N N . ASP A 1 88 ? 1.493 -12.569 -21.609 1.00 67.38 88 ASP A N 1
ATOM 711 C CA . ASP A 1 88 ? 2.597 -13.497 -21.356 1.00 67.38 88 ASP A CA 1
ATOM 712 C C . ASP A 1 88 ? 3.643 -13.341 -22.474 1.00 67.38 88 ASP A C 1
ATOM 714 O O . ASP A 1 88 ? 3.340 -13.490 -23.662 1.00 67.38 88 ASP A O 1
ATOM 718 N N . GLY A 1 89 ? 4.866 -12.960 -22.101 1.00 61.41 89 GLY A N 1
ATOM 719 C CA . GLY A 1 89 ? 5.960 -12.762 -23.051 1.00 61.41 89 GLY A CA 1
ATOM 720 C C . GLY A 1 89 ? 6.452 -14.087 -23.644 1.00 61.41 89 GLY A C 1
ATOM 721 O O . GLY A 1 89 ? 6.259 -15.158 -23.071 1.00 61.41 89 GLY A O 1
ATOM 722 N N . THR A 1 90 ? 7.151 -14.032 -24.781 1.00 55.16 90 THR A N 1
ATOM 723 C CA . THR A 1 90 ? 7.941 -15.174 -25.275 1.00 55.16 90 THR A CA 1
ATOM 724 C C . THR A 1 90 ? 9.076 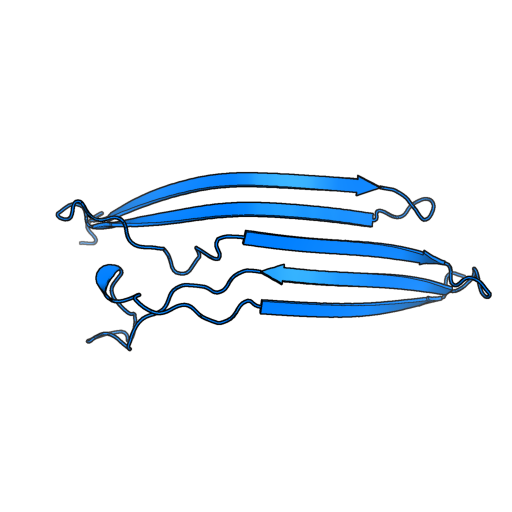-15.498 -24.297 1.00 55.16 90 THR A C 1
ATOM 726 O O . THR A 1 90 ? 9.871 -14.613 -23.990 1.00 55.16 90 THR A O 1
ATOM 729 N N . GLY A 1 91 ? 9.183 -16.752 -23.839 1.00 63.16 91 GLY A N 1
ATOM 730 C CA . GLY A 1 91 ? 10.189 -17.196 -22.860 1.00 63.16 91 GLY A CA 1
ATOM 731 C C . GLY A 1 91 ? 9.560 -17.573 -21.516 1.00 63.16 91 GLY A C 1
ATOM 732 O O . GLY A 1 91 ? 8.556 -18.278 -21.497 1.00 63.16 91 GLY A O 1
ATOM 733 N N . ASP A 1 92 ? 10.119 -17.090 -20.402 1.00 63.78 92 ASP A N 1
ATOM 734 C CA . ASP A 1 92 ? 9.717 -17.428 -19.019 1.00 63.78 92 ASP A CA 1
ATOM 735 C C . ASP A 1 92 ? 8.319 -16.904 -18.597 1.00 63.78 92 ASP A C 1
ATOM 737 O O . ASP A 1 92 ? 8.001 -16.842 -17.410 1.00 63.78 92 ASP A O 1
ATOM 741 N N . GLY A 1 93 ? 7.475 -16.487 -19.548 1.00 64.50 93 GLY A N 1
ATOM 742 C CA . GLY A 1 9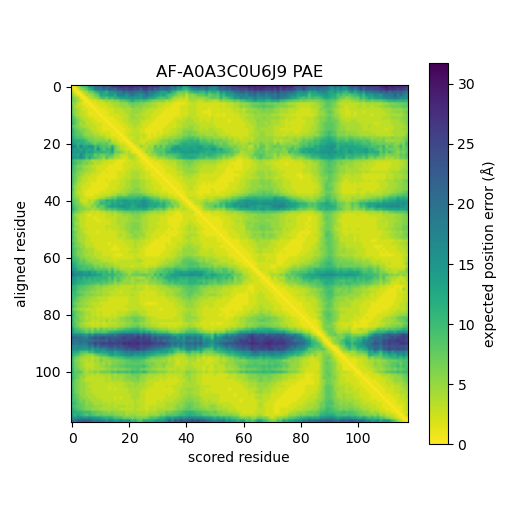3 ? 6.107 -16.016 -19.303 1.00 64.50 93 GLY A CA 1
ATOM 743 C C . GLY A 1 93 ? 6.001 -14.631 -18.656 1.00 64.50 93 GLY A C 1
ATOM 744 O O . GLY A 1 93 ? 4.909 -14.208 -18.290 1.00 64.50 93 GLY A O 1
ATOM 745 N N . ILE A 1 94 ? 7.107 -13.895 -18.512 1.00 68.56 94 ILE A N 1
ATOM 746 C CA . ILE A 1 94 ? 7.114 -12.557 -17.905 1.00 68.56 94 ILE A CA 1
ATOM 747 C C . ILE A 1 94 ? 7.064 -11.489 -19.004 1.00 68.56 94 ILE A C 1
ATOM 749 O O . ILE A 1 94 ? 7.947 -11.423 -19.855 1.00 68.56 94 ILE A O 1
ATOM 753 N N . ALA A 1 95 ? 6.046 -10.625 -18.966 1.00 76.44 95 ALA A N 1
ATOM 754 C CA . ALA A 1 95 ? 5.919 -9.490 -19.880 1.00 76.44 95 ALA A CA 1
ATOM 755 C C . ALA A 1 95 ? 7.103 -8.512 -19.744 1.00 76.44 95 ALA A C 1
ATOM 757 O O . ALA A 1 95 ? 7.417 -8.049 -18.633 1.00 76.44 95 ALA A O 1
ATOM 758 N N . LEU A 1 96 ? 7.709 -8.140 -20.878 1.00 84.31 96 LEU A N 1
ATOM 759 C CA . LEU A 1 96 ? 8.742 -7.100 -20.920 1.00 84.31 96 LEU A CA 1
ATOM 760 C C . LEU A 1 96 ? 8.170 -5.751 -20.442 1.00 84.31 96 LEU A C 1
ATOM 762 O O . LEU A 1 96 ? 6.957 -5.535 -20.549 1.00 84.31 96 LEU A O 1
ATOM 766 N N . PRO A 1 97 ? 8.993 -4.841 -19.885 1.00 86.38 97 PRO A N 1
ATOM 767 C CA . PRO A 1 97 ? 8.512 -3.572 -19.334 1.00 86.38 97 PRO A CA 1
ATOM 768 C C . PRO A 1 97 ? 7.613 -2.774 -20.295 1.00 86.38 97 PRO A C 1
ATOM 770 O O . PRO A 1 97 ? 6.547 -2.308 -19.890 1.00 86.38 97 PRO A O 1
ATOM 773 N N . GLU A 1 98 ? 7.980 -2.706 -21.573 1.00 86.25 98 GLU A N 1
ATOM 774 C CA . GLU A 1 98 ? 7.247 -2.031 -22.648 1.00 86.25 98 GLU A CA 1
ATOM 775 C C . GLU A 1 98 ? 5.904 -2.680 -23.011 1.00 86.25 98 GLU A C 1
ATOM 777 O O . GLU A 1 98 ? 5.031 -2.035 -23.589 1.00 86.25 98 GLU A O 1
ATOM 782 N N . GLN A 1 99 ? 5.694 -3.938 -22.623 1.00 88.06 99 GLN A N 1
ATOM 783 C CA . GLN A 1 99 ? 4.469 -4.691 -22.901 1.00 88.06 99 GLN A CA 1
ATOM 784 C C . GLN A 1 99 ? 3.438 -4.587 -21.767 1.00 88.06 99 GLN A C 1
ATOM 786 O O . GLN A 1 99 ? 2.315 -5.076 -21.910 1.00 88.06 99 GLN A O 1
ATOM 791 N N . ARG A 1 100 ? 3.767 -3.933 -20.642 1.00 88.69 100 ARG A N 1
ATOM 792 C CA . ARG A 1 100 ? 2.864 -3.783 -19.483 1.00 88.69 100 ARG A CA 1
ATOM 793 C C . ARG A 1 100 ? 1.839 -2.663 -19.669 1.00 88.69 100 ARG A C 1
ATOM 795 O O . ARG A 1 100 ? 1.778 -1.708 -18.893 1.00 88.69 100 ARG A O 1
ATOM 802 N N . VAL A 1 101 ? 1.038 -2.779 -20.723 1.00 87.50 101 VAL A N 1
ATOM 803 C CA . VAL A 1 101 ? 0.045 -1.771 -21.129 1.00 87.50 101 VAL A CA 1
ATOM 804 C C . VAL A 1 101 ? -1.246 -1.825 -20.310 1.00 87.50 101 VAL A C 1
ATOM 806 O O . VAL A 1 101 ? -2.016 -0.864 -20.309 1.00 87.50 101 VAL A O 1
ATOM 809 N N . PHE A 1 102 ? -1.490 -2.921 -19.589 1.00 91.38 102 PHE A N 1
ATOM 810 C CA . PHE A 1 102 ? -2.676 -3.099 -18.760 1.00 91.38 102 PHE A CA 1
ATOM 811 C C . PHE A 1 102 ? -2.371 -2.847 -17.287 1.00 91.38 102 PHE A C 1
ATOM 813 O O . PHE A 1 102 ? -1.226 -2.868 -16.836 1.00 91.38 102 PHE A O 1
ATOM 820 N N . ARG A 1 103 ? -3.425 -2.614 -16.506 1.00 93.69 103 ARG A N 1
ATOM 821 C CA . ARG A 1 103 ? -3.336 -2.474 -15.055 1.00 93.69 103 ARG A CA 1
ATOM 822 C C . ARG A 1 103 ? -4.493 -3.199 -14.404 1.00 93.69 103 ARG A C 1
ATOM 824 O O . ARG A 1 103 ? -5.629 -3.085 -14.861 1.00 93.69 103 ARG A O 1
ATOM 831 N N . ALA A 1 104 ? -4.195 -3.955 -13.354 1.00 95.50 104 ALA A N 1
ATOM 832 C CA . ALA A 1 104 ? -5.221 -4.665 -12.611 1.00 95.50 104 ALA A CA 1
ATOM 833 C C . ALA A 1 104 ? -6.219 -3.664 -11.991 1.00 95.50 104 ALA A C 1
ATOM 835 O O . ALA A 1 104 ? -5.872 -2.501 -11.752 1.00 95.50 104 ALA A O 1
ATOM 836 N N . PRO A 1 105 ? -7.457 -4.080 -11.693 1.00 96.62 105 PRO A N 1
ATOM 837 C CA . PRO A 1 105 ? -8.333 -3.291 -10.844 1.00 96.62 105 PRO A CA 1
ATOM 838 C C . PRO A 1 105 ? -7.692 -3.048 -9.463 1.00 96.62 105 PRO A C 1
ATOM 840 O O . PRO A 1 105 ? -6.918 -3.882 -8.988 1.00 96.62 105 PRO A O 1
ATOM 843 N N . PRO A 1 106 ? -8.013 -1.933 -8.788 1.00 97.06 106 PRO A N 1
ATOM 844 C CA . PRO A 1 106 ? -7.560 -1.689 -7.422 1.00 97.06 106 PRO A CA 1
ATOM 845 C C . PRO A 1 106 ? -7.983 -2.801 -6.455 1.00 97.06 106 PRO A C 1
ATOM 847 O O . PRO A 1 106 ? -9.140 -3.227 -6.461 1.00 97.06 106 PRO A O 1
ATOM 850 N N . TYR A 1 107 ? -7.070 -3.212 -5.578 1.00 96.88 107 TYR A N 1
ATOM 851 C CA . TYR A 1 107 ? -7.347 -4.152 -4.496 1.00 96.88 107 TYR A CA 1
ATOM 852 C C . TYR A 1 107 ? -8.063 -3.446 -3.340 1.00 96.88 107 TYR A C 1
ATOM 854 O O . TYR A 1 107 ? -7.692 -2.333 -2.965 1.00 96.88 107 TYR A O 1
ATOM 862 N N . ARG A 1 108 ? -9.087 -4.089 -2.768 1.00 97.56 108 ARG A N 1
ATOM 863 C CA . ARG A 1 108 ? -9.878 -3.568 -1.644 1.00 97.56 108 ARG A CA 1
ATOM 864 C C . ARG A 1 108 ? -10.137 -4.687 -0.641 1.00 97.56 108 ARG A C 1
ATOM 866 O O . ARG A 1 108 ? -10.580 -5.760 -1.042 1.00 97.56 108 ARG A O 1
ATOM 873 N N . ARG A 1 109 ? -9.894 -4.431 0.642 1.00 97.94 109 ARG A N 1
ATOM 874 C CA . ARG A 1 109 ? -10.093 -5.391 1.734 1.00 97.94 109 ARG A CA 1
ATOM 875 C C . ARG A 1 109 ? -10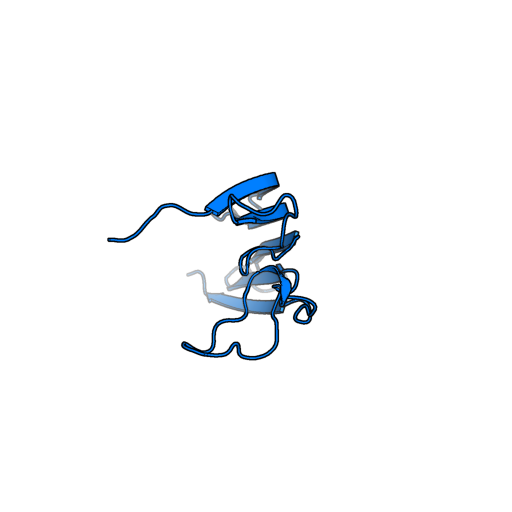.704 -4.701 2.945 1.00 97.94 109 ARG A C 1
ATOM 877 O O . ARG A 1 109 ? -10.337 -3.571 3.262 1.00 97.94 109 ARG A O 1
ATOM 884 N N . ALA A 1 110 ? -11.617 -5.401 3.606 1.00 98.06 110 ALA A N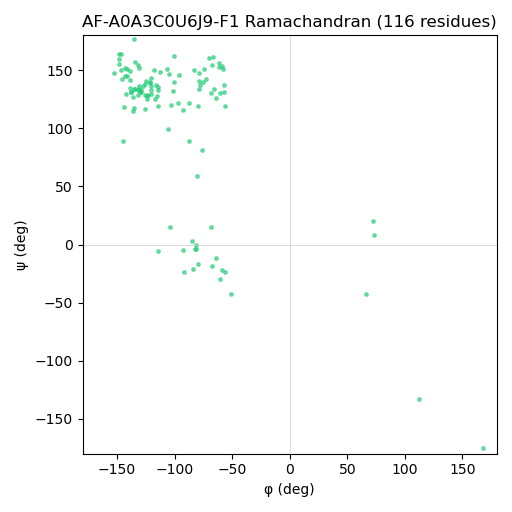 1
ATOM 885 C CA . ALA A 1 110 ? -12.148 -5.029 4.904 1.00 98.06 110 ALA A CA 1
ATOM 886 C C . ALA A 1 110 ? -12.104 -6.255 5.822 1.00 98.06 110 ALA A C 1
ATOM 888 O O . ALA A 1 110 ? -12.597 -7.316 5.443 1.00 98.06 110 ALA A O 1
ATOM 889 N N . ASP A 1 111 ? -11.527 -6.098 7.008 1.00 98.06 111 ASP A N 1
ATOM 890 C CA . ASP A 1 111 ? -11.477 -7.122 8.048 1.00 98.06 111 ASP A CA 1
ATOM 891 C C . ASP A 1 111 ? -12.069 -6.563 9.335 1.00 98.06 111 ASP A C 1
ATOM 893 O O . ASP A 1 111 ? -11.813 -5.415 9.698 1.00 98.06 111 ASP A O 1
ATOM 897 N N . ILE A 1 112 ? -12.818 -7.397 10.048 1.00 96.94 112 ILE A N 1
ATOM 898 C CA . ILE A 1 112 ? -13.355 -7.081 11.368 1.00 96.94 112 ILE A CA 1
ATOM 899 C C . ILE A 1 112 ? -12.980 -8.192 12.345 1.00 96.94 112 ILE A C 1
ATOM 901 O O . ILE A 1 112 ? -13.068 -9.375 12.014 1.00 96.94 112 ILE A O 1
ATOM 905 N N . GLY A 1 113 ? -12.552 -7.810 13.543 1.00 95.38 113 GLY A N 1
ATOM 906 C CA . GLY A 1 113 ? -12.198 -8.720 14.624 1.00 95.38 113 GLY A CA 1
ATOM 907 C C . GLY A 1 113 ? -12.873 -8.321 15.929 1.00 95.38 113 GLY A C 1
ATOM 908 O O . GLY A 1 113 ? -13.149 -7.147 16.161 1.00 95.38 113 GLY A O 1
ATOM 909 N N . PHE A 1 114 ? -13.124 -9.306 16.790 1.00 94.75 114 PHE A N 1
ATOM 910 C CA . PHE A 1 114 ? -13.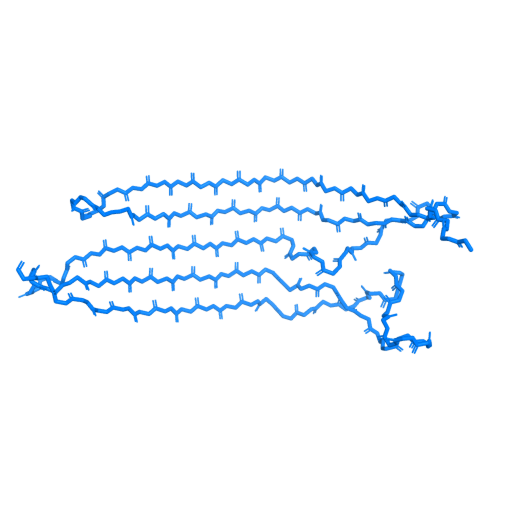673 -9.103 18.128 1.00 94.75 114 PHE A CA 1
ATOM 911 C C . PHE A 1 114 ? -12.845 -9.887 19.139 1.00 94.75 114 PHE A C 1
ATOM 913 O O . PHE A 1 114 ? -12.549 -11.062 18.925 1.00 94.75 114 PHE A O 1
ATOM 920 N N . ILE A 1 115 ? -12.483 -9.243 20.244 1.00 92.62 115 ILE A N 1
ATOM 921 C CA . ILE A 1 115 ? -11.709 -9.843 21.330 1.00 92.62 115 ILE A CA 1
ATOM 922 C C . ILE A 1 115 ? -12.423 -9.549 22.646 1.00 92.62 115 ILE A C 1
ATOM 924 O O . ILE A 1 115 ? -12.783 -8.404 22.916 1.00 92.62 115 ILE A O 1
ATOM 928 N N . LYS A 1 116 ? -12.609 -10.579 23.479 1.00 91.06 116 LYS A N 1
ATOM 929 C CA . LYS A 1 116 ? -13.065 -10.410 24.861 1.00 91.06 116 LYS A CA 1
ATOM 930 C C . LYS A 1 116 ? -11.872 -9.996 25.722 1.00 91.06 116 LYS A C 1
ATOM 932 O O . LYS A 1 116 ? -10.890 -10.730 25.806 1.00 91.06 116 LYS A O 1
ATOM 937 N N . VAL A 1 117 ? -11.959 -8.823 26.331 1.00 84.88 117 VAL A N 1
ATOM 938 C CA . VAL A 1 117 ? -10.989 -8.308 27.297 1.00 84.88 117 VAL A CA 1
ATOM 939 C C . VAL A 1 117 ? -11.496 -8.718 28.681 1.00 84.88 117 VAL A C 1
ATOM 941 O O . VAL A 1 117 ? -12.618 -8.364 29.046 1.00 84.88 117 VAL A O 1
ATOM 944 N N . MET A 1 118 ? -10.724 -9.561 29.376 1.00 73.19 118 MET A N 1
ATOM 945 C CA . MET A 1 118 ? -11.039 -10.043 30.730 1.00 73.19 118 MET A CA 1
ATOM 946 C C . MET A 1 118 ? -10.706 -9.001 31.791 1.00 73.19 118 MET A C 1
ATOM 948 O O . MET A 1 118 ? -9.703 -8.279 31.595 1.00 73.19 118 MET A O 1
#

Nearest PDB structures (foldseek):
  1by5-assembly1_A  TM=8.022E-01  e=1.117E+00  Escherichia coli
  6e4v-assembly1_A  TM=7.264E-01  e=2.037E+00  Escherichia coli BW25113
  2hdi-assembly1_A  TM=5.501E-01  e=6.442E+00  Escherichia coli
  5o65-assembly1_C  TM=4.765E-01  e=7.120E+00  Pseudomonas sp. UK4

pLDDT: mean 89.89, std 10.29, range [47.72, 98.12]

Radius of gyration: 20.64 Å; Cα contacts (8 Å, |Δi|>4): 263; chains: 1; bounding box: 50×28×56 Å

Foldseek 3Di:
DDDPFKDKDKDWDKDKDWDPPDPPDIKMKIKIAMFIWMDGNVDPDTFGDQPGQRIKIKTWDKDADPVGNQKIKIKIKIKTHWGFAAAQDPDPRGDDRVRRPDTDHIDIDMDMDMDGHD

Mean predicted aligned error: 6.11 Å

Solvent-accessible surface area (backbone atoms only — not comparable to full-atom values): 6595 Å² total; per-residue (Å²): 133,90,77,91,57,63,51,74,53,73,54,71,50,77,49,76,50,76,47,72,78,32,93,97,42,82,19,40,42,36,46,34,41,40,50,33,33,33,26,45,70,95,46,92,63,75,26,65,31,67,83,23,26,47,36,40,39,37,38,38,45,46,42,59,40,97,90,42,76,49,31,37,38,38,41,37,42,38,41,32,42,25,32,39,38,42,64,73,28,94,76,95,50,61,43,52,57,91,47,37,80,43,63,49,75,62,48,75,49,77,49,79,46,78,44,79,56,130

Secondary structure (DSSP, 8-state):
-----EEEEEEEEEEEEEEEEETTEEEEEEEEEEEEEEEETT----EE-TT---EEEEEEEEEEETTEEEEEEEEEEEEEPPPEE-SPPTTTSPPPGGG--EEPPPEEEEEEEEEE--